Protein AF-F7PFR9-F1 (afdb_monomer_lite)

Secondary structure (DSSP, 8-state):
---TT-HHHHHHHHHHHHH-S-B-HHHHHTTSSS-HHHHHHHHHHHHHTTSEEEETTEEEE-HHHHHHHHS---------------

pLDDT: mean 85.18, std 17.53, range [43.66, 98.5]

InterPro domains:
  IPR036388 Winged helix-like DNA-binding domain superfamily [G3DSA:1.10.10.10] (10-76)

Foldseek 3Di:
DCLPPDNLLVLQQVVCVVPVDADALVNCVVVDPDDSVVSVVVQVVCVVVVQWDDDDPHIDGDPVVVVVSVPPDPPDDDDDPPPPPD

Structure (mmCIF, N/CA/C/O backbone):
data_AF-F7PFR9-F1
#
_entry.id   AF-F7PFR9-F1
#
loop_
_atom_site.group_PDB
_atom_site.id
_atom_site.type_symbol
_atom_site.label_atom_id
_atom_site.label_alt_id
_atom_site.label_comp_id
_atom_site.label_asym_id
_atom_site.label_entity_id
_atom_site.label_seq_id
_atom_site.pdbx_PDB_ins_code
_atom_site.Cartn_x
_atom_site.Cartn_y
_atom_site.Cartn_z
_atom_site.occupancy
_atom_site.B_iso_or_equiv
_atom_site.auth_seq_id
_atom_site.auth_comp_id
_atom_site.auth_asym_id
_atom_site.auth_atom_id
_atom_site.pdbx_PDB_model_num
ATOM 1 N N . MET A 1 1 ? 7.617 15.674 5.001 1.00 43.66 1 MET A N 1
ATOM 2 C CA . MET A 1 1 ? 8.633 14.630 4.774 1.00 43.66 1 MET A CA 1
ATOM 3 C C . MET A 1 1 ? 8.261 13.936 3.481 1.00 43.66 1 MET A C 1
ATOM 5 O O . MET A 1 1 ? 7.158 13.417 3.390 1.00 43.66 1 MET A O 1
ATOM 9 N N . GLN A 1 2 ? 9.090 14.054 2.445 1.00 48.59 2 GLN A N 1
ATOM 10 C CA . GLN A 1 2 ? 8.899 13.267 1.228 1.00 48.59 2 GLN A CA 1
ATOM 11 C C . GLN A 1 2 ? 9.454 11.882 1.564 1.00 48.59 2 GLN A C 1
ATOM 13 O O . GLN A 1 2 ? 10.642 11.768 1.829 1.00 48.59 2 GLN A O 1
ATOM 18 N N . HIS A 1 3 ? 8.608 10.859 1.684 1.00 52.12 3 HIS A N 1
ATOM 19 C CA . HIS A 1 3 ? 9.086 9.508 1.989 1.00 52.12 3 HIS A CA 1
ATOM 20 C C . HIS A 1 3 ? 9.708 8.902 0.720 1.00 52.12 3 HIS A C 1
ATOM 22 O O . HIS A 1 3 ? 9.049 8.181 -0.034 1.00 52.12 3 HIS A O 1
ATOM 28 N N . GLU A 1 4 ? 10.972 9.247 0.460 1.00 56.72 4 GLU A N 1
ATOM 29 C CA . GLU A 1 4 ? 11.725 8.888 -0.752 1.00 56.72 4 GLU A CA 1
ATOM 30 C C . GLU A 1 4 ? 11.901 7.363 -0.920 1.00 56.72 4 GLU A C 1
ATOM 32 O O . GLU A 1 4 ? 12.063 6.874 -2.037 1.00 56.72 4 GLU A O 1
ATOM 37 N N . ASN A 1 5 ? 11.746 6.590 0.160 1.00 62.69 5 ASN A N 1
ATOM 38 C CA . ASN A 1 5 ? 11.980 5.143 0.189 1.00 62.69 5 ASN A CA 1
ATOM 39 C C . ASN A 1 5 ? 10.930 4.310 -0.560 1.00 62.69 5 ASN A C 1
ATOM 41 O O . ASN A 1 5 ? 11.249 3.278 -1.154 1.00 62.69 5 ASN A O 1
ATOM 45 N N . CYS A 1 6 ? 9.655 4.717 -0.539 1.00 84.88 6 CYS A N 1
ATOM 46 C CA . CYS A 1 6 ? 8.597 3.969 -1.219 1.00 84.88 6 CYS A CA 1
ATOM 47 C C . CYS A 1 6 ? 7.373 4.848 -1.527 1.00 84.88 6 CYS A C 1
ATOM 49 O O . CYS A 1 6 ? 6.368 4.784 -0.815 1.00 84.88 6 CYS A O 1
ATOM 51 N N . PRO A 1 7 ? 7.388 5.616 -2.631 1.00 90.62 7 PRO A N 1
ATOM 52 C CA . PRO A 1 7 ? 6.287 6.517 -2.989 1.00 90.62 7 PRO A CA 1
ATOM 53 C C . PRO A 1 7 ? 4.922 5.824 -3.147 1.00 90.62 7 PRO A C 1
ATOM 55 O O . PRO A 1 7 ? 3.889 6.443 -2.922 1.00 90.62 7 PRO A O 1
ATOM 58 N N . VAL A 1 8 ? 4.891 4.531 -3.498 1.00 94.50 8 VAL A N 1
ATOM 59 C CA . VAL A 1 8 ? 3.631 3.764 -3.567 1.00 94.50 8 VAL A CA 1
ATOM 60 C C . VAL A 1 8 ? 3.061 3.477 -2.175 1.00 94.50 8 VAL A C 1
ATOM 62 O O . VAL A 1 8 ? 1.856 3.605 -1.978 1.00 94.50 8 VAL A O 1
ATOM 65 N N . LEU A 1 9 ? 3.910 3.100 -1.214 1.00 95.25 9 LEU A N 1
ATOM 66 C CA . LEU A 1 9 ? 3.489 2.841 0.164 1.00 95.25 9 LEU A CA 1
ATOM 67 C C . LEU A 1 9 ? 3.110 4.144 0.874 1.00 95.25 9 LEU A C 1
ATOM 69 O O . LEU A 1 9 ? 2.098 4.179 1.561 1.00 95.25 9 LEU A O 1
ATOM 73 N N . ALA A 1 10 ? 3.860 5.222 0.638 1.00 94.06 10 ALA A N 1
ATOM 74 C CA . ALA A 1 10 ? 3.548 6.545 1.170 1.00 94.06 10 ALA A CA 1
ATOM 75 C C . ALA A 1 10 ? 2.173 7.040 0.696 1.00 94.06 10 ALA A C 1
ATOM 77 O O . ALA A 1 10 ? 1.331 7.385 1.520 1.00 94.06 10 ALA A O 1
ATOM 78 N N . ALA A 1 11 ? 1.897 6.971 -0.612 1.00 95.44 11 ALA A N 1
ATOM 79 C CA . ALA A 1 11 ? 0.590 7.341 -1.155 1.00 95.44 11 ALA A CA 1
ATOM 80 C C . ALA A 1 11 ? -0.546 6.446 -0.622 1.00 95.44 11 ALA A C 1
ATOM 82 O O . ALA A 1 11 ? -1.662 6.914 -0.406 1.00 95.44 11 ALA A O 1
ATOM 83 N N . ALA A 1 12 ? -0.273 5.156 -0.396 1.00 96.38 12 ALA A N 1
ATOM 84 C CA . ALA A 1 12 ? -1.231 4.231 0.204 1.00 96.38 12 ALA A CA 1
ATOM 85 C C . ALA A 1 12 ? -1.557 4.584 1.665 1.00 96.38 12 ALA A C 1
ATOM 87 O O . ALA A 1 12 ? -2.726 4.556 2.050 1.00 96.38 12 ALA A O 1
ATOM 88 N N . VAL A 1 13 ? -0.540 4.931 2.459 1.00 96.00 13 VAL A N 1
ATOM 89 C CA . VAL A 1 13 ? -0.691 5.386 3.849 1.00 96.00 13 VAL A CA 1
ATOM 90 C C . VAL A 1 13 ? -1.466 6.694 3.909 1.00 96.00 13 VAL A C 1
ATOM 92 O O . VAL A 1 13 ? -2.467 6.765 4.613 1.00 96.00 13 VAL A O 1
ATOM 95 N N . GLU A 1 14 ? -1.080 7.683 3.106 1.00 95.62 14 GLU A N 1
ATOM 96 C CA . GLU A 1 14 ? -1.749 8.985 3.052 1.00 95.62 14 GLU A CA 1
ATOM 97 C C . GLU A 1 14 ? -3.229 8.861 2.653 1.00 95.62 14 GLU A C 1
ATOM 99 O O . GLU A 1 14 ? -4.108 9.464 3.277 1.00 95.62 14 GLU A O 1
ATOM 104 N N . TYR A 1 15 ? -3.538 8.036 1.647 1.00 97.00 15 TYR A N 1
ATOM 105 C CA . TYR A 1 15 ? -4.922 7.777 1.252 1.00 97.00 15 TYR A CA 1
ATOM 106 C C . TYR A 1 15 ? -5.719 7.120 2.384 1.00 97.00 15 TYR A C 1
ATOM 108 O O . TYR A 1 15 ? -6.836 7.545 2.689 1.00 97.00 15 TYR A O 1
ATOM 116 N N . PHE A 1 16 ? -5.156 6.089 3.017 1.00 96.62 16 PHE A N 1
ATOM 117 C CA . PHE A 1 16 ? -5.835 5.387 4.101 1.00 96.62 16 PHE A CA 1
ATOM 118 C C . PHE A 1 16 ? -6.055 6.306 5.310 1.00 96.62 16 PHE A C 1
ATOM 120 O O . PHE A 1 16 ? -7.134 6.287 5.888 1.00 96.62 16 PHE A O 1
ATOM 127 N N . ASP A 1 17 ? -5.088 7.150 5.667 1.00 95.88 17 ASP A N 1
ATOM 128 C CA . ASP A 1 17 ? -5.193 8.055 6.820 1.00 95.88 17 ASP A CA 1
ATOM 129 C C . ASP A 1 17 ? -6.193 9.189 6.598 1.00 95.88 17 ASP A C 1
ATOM 131 O O . ASP A 1 17 ? -6.890 9.596 7.527 1.00 95.88 17 ASP A O 1
ATOM 135 N N . SER A 1 18 ? -6.304 9.680 5.364 1.00 96.88 18 SER A N 1
ATOM 136 C CA . SER A 1 18 ? -7.243 10.751 5.017 1.00 96.88 18 SER A CA 1
ATOM 137 C C . SER A 1 18 ? -8.687 10.273 4.856 1.00 96.88 18 SER A C 1
ATOM 139 O O . SER A 1 18 ? -9.617 11.043 5.096 1.00 96.88 18 SER A O 1
ATOM 141 N N . THR A 1 19 ? -8.899 9.017 4.456 1.00 96.69 19 THR A N 1
ATOM 142 C CA . THR A 1 19 ? -10.238 8.490 4.134 1.00 96.69 19 THR A CA 1
ATOM 143 C C . THR A 1 19 ? -10.743 7.440 5.120 1.00 96.69 19 THR A C 1
ATOM 145 O O . THR A 1 19 ? -11.946 7.184 5.186 1.00 96.69 19 THR A O 1
ATOM 148 N N . ASN A 1 20 ? -9.841 6.813 5.876 1.00 96.00 20 ASN A N 1
ATOM 149 C CA . ASN A 1 20 ? -10.086 5.599 6.652 1.00 96.00 20 ASN A CA 1
ATOM 150 C C . ASN A 1 20 ? -10.738 4.474 5.818 1.00 96.00 20 ASN A C 1
ATOM 152 O O . ASN A 1 20 ? -11.521 3.681 6.341 1.00 96.00 20 ASN A O 1
ATOM 156 N N . GLN A 1 21 ? -10.461 4.435 4.508 1.00 97.31 21 GLN A N 1
ATOM 157 C CA . GLN A 1 21 ? -10.959 3.428 3.569 1.00 97.31 21 GLN A CA 1
ATOM 158 C C . GLN A 1 21 ? -9.808 2.582 3.006 1.00 97.31 21 GLN A C 1
ATOM 160 O O . GLN A 1 21 ? -8.697 3.097 2.839 1.00 97.31 21 GLN A O 1
ATOM 165 N N . PRO A 1 22 ? -10.056 1.303 2.658 1.00 97.88 22 PRO A N 1
ATOM 166 C CA . PRO A 1 22 ? -9.093 0.489 1.924 1.00 97.88 22 PRO A CA 1
ATOM 167 C C . PRO A 1 22 ? -8.609 1.190 0.653 1.00 97.88 22 PRO A C 1
ATOM 169 O O . PRO A 1 22 ? -9.395 1.734 -0.124 1.00 97.88 22 PRO A O 1
ATOM 172 N N . VAL A 1 23 ? -7.301 1.158 0.416 1.00 98.06 23 VAL A N 1
ATOM 173 C CA . VAL A 1 23 ? -6.711 1.760 -0.776 1.00 98.06 23 VAL A CA 1
ATOM 174 C C . VAL A 1 23 ? -6.755 0.780 -1.940 1.00 98.06 23 VAL A C 1
ATOM 176 O O . VAL A 1 23 ? -6.461 -0.406 -1.797 1.00 98.06 23 VAL A O 1
ATOM 179 N N . THR A 1 24 ? -7.071 1.286 -3.128 1.00 97.75 24 THR A N 1
ATOM 180 C CA . THR A 1 24 ? -6.951 0.533 -4.380 1.00 97.75 24 THR A CA 1
ATOM 181 C C . THR A 1 24 ? -5.884 1.168 -5.270 1.00 97.75 24 THR A C 1
ATOM 183 O O . THR A 1 24 ? -5.648 2.374 -5.175 1.00 97.75 24 THR A O 1
ATOM 186 N N . PRO A 1 25 ? -5.272 0.419 -6.207 1.00 96.81 25 PRO A N 1
ATOM 187 C CA . PRO A 1 25 ? -4.338 1.008 -7.163 1.00 96.81 25 PRO A CA 1
ATOM 188 C C . PRO A 1 25 ? -4.934 2.197 -7.924 1.00 96.81 25 PRO A C 1
ATOM 190 O O . PRO A 1 25 ? -4.240 3.176 -8.178 1.00 96.81 25 PRO A O 1
ATOM 193 N N . ALA A 1 26 ? -6.231 2.140 -8.256 1.00 96.44 26 ALA A N 1
ATOM 194 C CA . ALA A 1 26 ? -6.924 3.222 -8.950 1.00 96.44 26 ALA A CA 1
ATOM 195 C C . ALA A 1 26 ? -7.010 4.501 -8.104 1.00 96.44 26 ALA A C 1
ATOM 197 O O . ALA A 1 26 ? -6.828 5.587 -8.647 1.00 96.44 26 ALA A O 1
ATOM 198 N N . ALA A 1 27 ? -7.232 4.365 -6.794 1.00 96.00 27 ALA A N 1
ATOM 199 C CA . ALA A 1 27 ? -7.401 5.490 -5.879 1.00 96.00 27 ALA A CA 1
ATOM 200 C C . ALA A 1 27 ? -6.156 6.386 -5.776 1.00 96.00 27 ALA A C 1
ATOM 202 O O . ALA A 1 27 ? -6.293 7.585 -5.563 1.00 96.00 27 ALA A O 1
ATOM 203 N N . ILE A 1 28 ? -4.957 5.824 -5.973 1.00 95.00 28 ILE A N 1
ATOM 204 C CA . ILE A 1 28 ? -3.685 6.560 -5.858 1.00 95.00 28 ILE A CA 1
ATOM 205 C C . ILE A 1 28 ? -2.945 6.731 -7.190 1.00 95.00 28 ILE A C 1
ATOM 207 O O . ILE A 1 28 ? -1.857 7.300 -7.216 1.00 95.00 28 ILE A O 1
ATOM 211 N N . THR A 1 29 ? -3.506 6.252 -8.309 1.00 92.75 29 THR A N 1
ATOM 212 C CA . THR A 1 29 ? -2.850 6.378 -9.626 1.00 92.75 29 THR A CA 1
ATOM 213 C C . THR A 1 29 ? -2.654 7.844 -10.013 1.00 92.75 29 THR A C 1
ATOM 215 O O . THR A 1 29 ? -1.618 8.182 -10.562 1.00 92.75 29 THR A O 1
ATOM 218 N N . GLY A 1 30 ? -3.605 8.726 -9.688 1.00 89.56 30 GLY A N 1
ATOM 219 C CA . GLY A 1 30 ? -3.490 10.159 -9.990 1.00 89.56 30 GLY A CA 1
ATOM 220 C C . GLY A 1 30 ? -2.395 10.890 -9.205 1.00 89.56 30 GLY A C 1
ATOM 221 O O . GLY A 1 30 ? -1.995 11.979 -9.603 1.00 89.56 30 GLY A O 1
ATOM 222 N N . ASN A 1 31 ? -1.891 10.288 -8.124 1.00 87.81 31 ASN A N 1
ATOM 223 C CA . ASN A 1 31 ? -0.901 10.902 -7.236 1.00 87.81 31 ASN A CA 1
ATOM 224 C C . ASN A 1 31 ? 0.537 10.533 -7.626 1.00 87.81 31 ASN A C 1
ATOM 226 O O . ASN A 1 31 ? 1.489 11.051 -7.047 1.00 87.81 31 ASN A O 1
ATOM 230 N N . LEU A 1 32 ? 0.708 9.599 -8.563 1.00 89.00 32 LEU A N 1
ATOM 231 C CA . LEU A 1 32 ? 1.993 9.009 -8.910 1.00 89.00 32 LEU A CA 1
ATOM 232 C C . LEU A 1 32 ? 2.180 9.036 -10.425 1.00 89.00 32 LEU A C 1
ATOM 234 O O . LEU A 1 32 ? 1.277 8.670 -11.169 1.00 89.00 32 LEU A O 1
ATOM 238 N N . ASP A 1 33 ? 3.389 9.357 -10.885 1.00 89.31 33 ASP A N 1
ATOM 239 C CA . ASP A 1 33 ? 3.765 9.209 -12.297 1.00 89.31 33 ASP A CA 1
ATOM 240 C C . ASP A 1 33 ? 4.032 7.730 -12.643 1.00 89.31 33 ASP A C 1
ATOM 242 O O . ASP A 1 33 ? 5.156 7.296 -12.898 1.00 89.31 33 ASP A O 1
ATOM 246 N N . ARG A 1 34 ? 2.996 6.892 -12.504 1.00 89.62 34 ARG A N 1
ATOM 247 C CA . ARG A 1 34 ? 3.031 5.444 -12.744 1.00 89.62 34 ARG A CA 1
ATOM 248 C C . ARG A 1 34 ? 1.677 4.944 -13.224 1.00 89.62 34 ARG A C 1
ATOM 250 O O . ARG A 1 34 ? 0.627 5.404 -12.790 1.00 89.62 34 ARG A O 1
ATOM 257 N N . SER A 1 35 ? 1.690 3.911 -14.063 1.00 94.44 35 SER A N 1
ATOM 258 C CA . SER A 1 35 ? 0.450 3.263 -14.494 1.00 94.44 35 SER A CA 1
ATOM 259 C C . SER A 1 35 ? -0.224 2.496 -13.349 1.00 94.44 35 SER A C 1
ATOM 261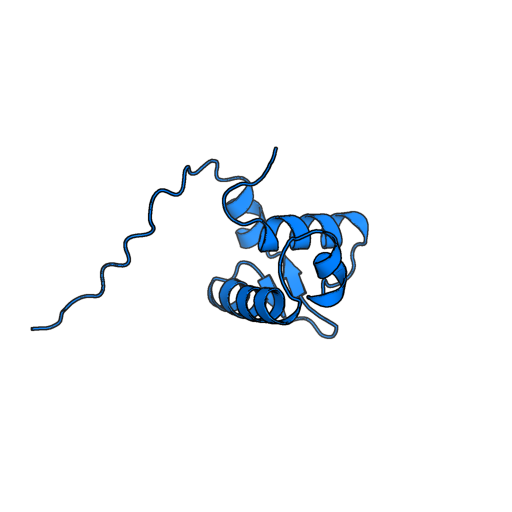 O O . SER A 1 35 ? 0.439 1.919 -12.481 1.00 94.44 35 SER A O 1
ATOM 263 N N . LYS A 1 36 ? -1.558 2.384 -13.401 1.00 95.75 36 LYS A N 1
ATOM 264 C CA . LYS A 1 36 ? -2.343 1.554 -12.468 1.00 95.75 36 LYS A CA 1
ATOM 265 C C . LYS A 1 36 ? -1.819 0.115 -12.379 1.00 95.75 36 LYS A C 1
ATOM 267 O O . LYS A 1 36 ? -1.805 -0.468 -11.298 1.00 95.75 36 LYS A O 1
ATOM 272 N N . ALA A 1 37 ? -1.382 -0.461 -13.502 1.00 95.44 37 ALA A N 1
ATOM 273 C CA . ALA A 1 37 ? -0.835 -1.816 -13.545 1.00 95.44 37 ALA A CA 1
ATOM 274 C C . ALA A 1 37 ? 0.496 -1.926 -12.783 1.00 95.44 37 ALA A C 1
ATOM 276 O O . ALA A 1 37 ? 0.686 -2.875 -12.023 1.00 95.44 37 ALA A O 1
ATOM 277 N N . ALA A 1 38 ? 1.387 -0.939 -12.928 1.00 94.50 38 ALA A N 1
ATOM 278 C CA . ALA A 1 38 ? 2.636 -0.884 -12.173 1.00 94.50 38 ALA A CA 1
ATOM 279 C C . ALA A 1 38 ? 2.379 -0.739 -10.663 1.00 94.50 38 ALA A C 1
ATOM 281 O O . ALA A 1 38 ? 3.004 -1.435 -9.863 1.00 94.50 38 ALA A O 1
ATOM 282 N N . ILE A 1 39 ? 1.409 0.093 -10.273 1.00 95.69 39 ILE A N 1
ATOM 283 C CA . ILE A 1 39 ? 0.992 0.254 -8.871 1.00 95.69 39 ILE A CA 1
ATOM 284 C C . ILE A 1 39 ? 0.412 -1.053 -8.322 1.00 95.69 39 ILE A C 1
ATOM 286 O O . ILE A 1 39 ? 0.798 -1.481 -7.239 1.00 95.69 39 ILE A O 1
ATOM 290 N N . ALA A 1 40 ? -0.451 -1.735 -9.079 1.00 96.69 40 ALA A N 1
ATOM 291 C CA . ALA A 1 40 ? -1.016 -3.021 -8.673 1.00 96.69 40 ALA A CA 1
ATOM 292 C C . ALA A 1 40 ? 0.065 -4.098 -8.479 1.00 96.69 40 ALA A C 1
ATOM 294 O O . ALA A 1 40 ? 0.006 -4.869 -7.525 1.00 96.69 40 ALA A O 1
ATOM 295 N N . THR A 1 41 ? 1.075 -4.139 -9.353 1.00 96.62 41 THR A N 1
ATOM 296 C CA . THR A 1 41 ? 2.245 -5.008 -9.165 1.00 96.62 41 THR A CA 1
ATOM 297 C C . THR A 1 41 ? 3.005 -4.656 -7.897 1.00 96.62 41 THR A C 1
ATOM 299 O O . THR A 1 41 ? 3.351 -5.554 -7.133 1.00 96.62 41 THR A O 1
ATOM 302 N N . ARG A 1 42 ? 3.218 -3.364 -7.631 1.00 95.81 42 ARG A N 1
ATOM 303 C CA . ARG A 1 42 ? 3.916 -2.938 -6.421 1.00 95.81 42 ARG A CA 1
ATOM 304 C C . ARG A 1 42 ? 3.128 -3.256 -5.150 1.00 95.81 42 ARG A C 1
ATOM 306 O O . ARG A 1 42 ? 3.736 -3.660 -4.173 1.00 9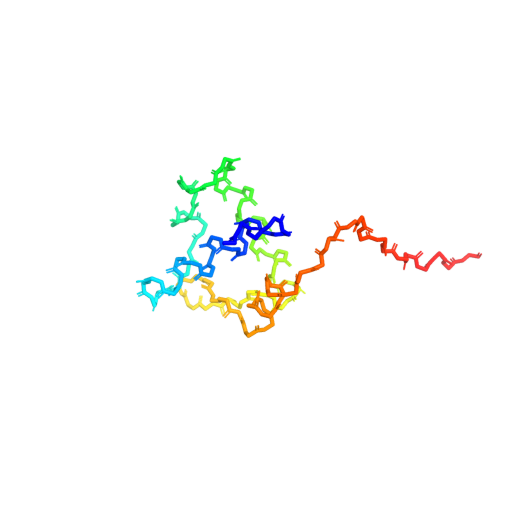5.81 42 ARG A O 1
ATOM 313 N N . PHE A 1 43 ? 1.802 -3.145 -5.163 1.00 97.25 43 PHE A N 1
ATOM 314 C CA . PHE A 1 43 ? 0.958 -3.532 -4.028 1.00 97.25 43 PHE A CA 1
ATOM 315 C C . PHE A 1 43 ? 1.135 -5.001 -3.652 1.00 97.25 43 PHE A C 1
ATOM 317 O O . PHE A 1 43 ? 1.293 -5.294 -2.474 1.00 97.25 43 PHE A O 1
ATOM 324 N N . ARG A 1 44 ? 1.188 -5.907 -4.636 1.00 97.12 44 ARG A N 1
ATOM 325 C CA . ARG A 1 44 ? 1.459 -7.329 -4.371 1.00 97.12 44 ARG A CA 1
ATOM 326 C C . ARG A 1 44 ? 2.808 -7.528 -3.679 1.00 97.12 44 ARG A C 1
ATOM 328 O O . ARG A 1 44 ? 2.855 -8.158 -2.638 1.00 97.12 44 ARG A O 1
ATOM 335 N N . GLN A 1 45 ? 3.862 -6.884 -4.180 1.00 96.06 45 GLN A N 1
ATOM 336 C CA . GLN A 1 45 ? 5.189 -6.939 -3.550 1.00 96.06 45 GLN A CA 1
ATOM 337 C C . GLN A 1 45 ? 5.189 -6.381 -2.119 1.00 96.06 45 GLN A C 1
ATOM 339 O O . GLN A 1 45 ? 5.880 -6.898 -1.254 1.00 96.06 45 GLN A O 1
ATOM 344 N N . LEU A 1 46 ? 4.423 -5.318 -1.857 1.00 96.06 46 LEU A N 1
ATOM 345 C CA . LEU A 1 46 ? 4.292 -4.757 -0.511 1.00 96.06 46 LEU A CA 1
ATOM 346 C C . LEU A 1 46 ? 3.522 -5.690 0.433 1.00 96.06 46 LEU A C 1
ATOM 348 O O . LEU A 1 46 ? 3.814 -5.691 1.623 1.00 96.06 46 LEU A O 1
ATOM 352 N N . VAL A 1 47 ? 2.572 -6.476 -0.081 1.00 97.62 47 VAL A N 1
ATOM 353 C CA . VAL A 1 47 ? 1.913 -7.544 0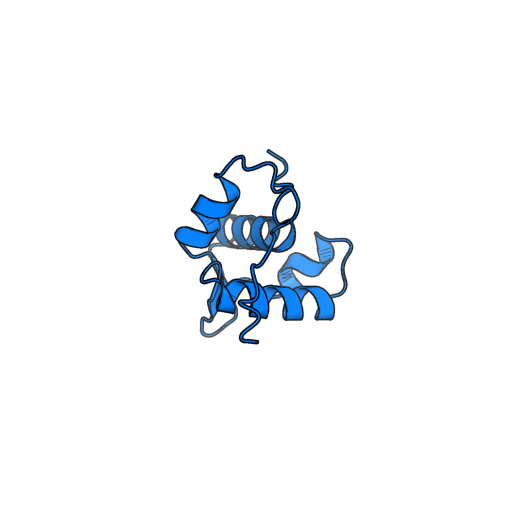.685 1.00 97.62 47 VAL A CA 1
ATOM 354 C C . VAL A 1 47 ? 2.893 -8.670 0.998 1.00 97.62 47 VAL A C 1
ATOM 356 O O . VAL A 1 47 ? 2.957 -9.099 2.144 1.00 97.62 47 VAL A O 1
ATOM 359 N N . ASP A 1 48 ? 3.700 -9.091 0.022 1.00 96.44 48 ASP A N 1
ATOM 360 C CA . ASP A 1 48 ? 4.723 -10.127 0.224 1.00 96.44 48 ASP A CA 1
ATOM 361 C C . ASP A 1 48 ? 5.763 -9.717 1.287 1.00 96.44 48 ASP A C 1
ATOM 363 O O . ASP A 1 48 ? 6.352 -10.569 1.946 1.00 96.44 48 ASP 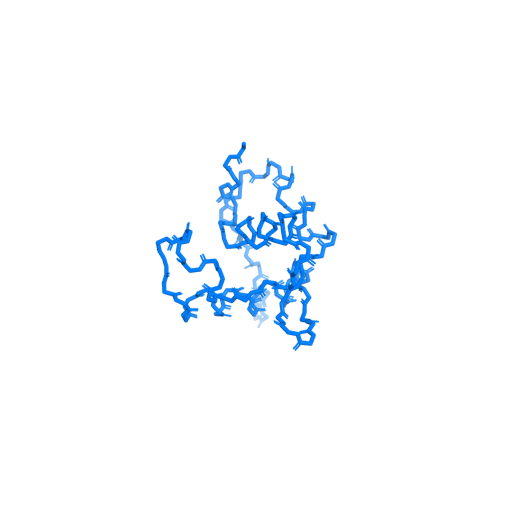A O 1
ATOM 367 N N . CYS A 1 49 ? 5.974 -8.409 1.475 1.00 94.25 49 CYS A N 1
ATOM 368 C CA . CYS A 1 49 ? 6.832 -7.835 2.516 1.00 94.25 49 CYS A CA 1
ATOM 369 C C . CYS A 1 49 ? 6.088 -7.447 3.809 1.00 94.25 49 CYS A C 1
ATOM 371 O O . CYS A 1 49 ? 6.668 -6.755 4.642 1.00 94.25 49 CYS A O 1
ATOM 373 N N . GLU A 1 50 ? 4.811 -7.809 3.962 1.00 96.62 50 GLU A N 1
ATOM 374 C CA . GLU A 1 50 ? 3.96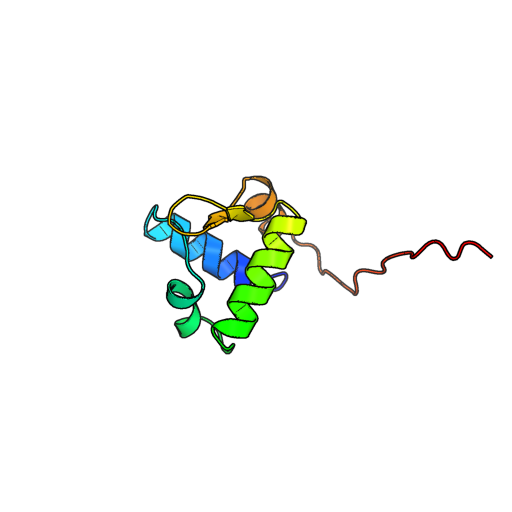8 -7.474 5.124 1.00 96.62 50 GLU A CA 1
ATOM 375 C C . GLU A 1 50 ? 3.776 -5.961 5.377 1.00 96.62 50 GLU A C 1
ATOM 377 O O . GLU A 1 50 ? 3.353 -5.543 6.456 1.00 96.62 50 GLU A O 1
ATOM 382 N N . LEU A 1 51 ? 4.038 -5.109 4.381 1.00 96.00 51 LEU A N 1
ATOM 383 C CA . LEU A 1 51 ? 3.882 -3.647 4.466 1.00 96.00 51 LEU A CA 1
ATOM 384 C C . LEU A 1 51 ? 2.454 -3.194 4.118 1.00 96.00 51 LEU A C 1
ATOM 386 O O . LEU A 1 51 ? 1.987 -2.146 4.571 1.00 96.00 51 LEU A O 1
ATOM 390 N N . LEU A 1 52 ? 1.742 -3.998 3.329 1.00 98.00 52 LEU A N 1
ATOM 391 C CA . LEU A 1 52 ? 0.303 -3.890 3.098 1.00 98.00 52 LEU A CA 1
ATOM 392 C C . LEU A 1 52 ? -0.373 -5.213 3.467 1.00 98.00 52 LEU A C 1
ATOM 394 O O . LEU A 1 52 ? 0.210 -6.281 3.325 1.00 98.00 52 LEU A O 1
ATOM 398 N N . ALA A 1 53 ? -1.633 -5.144 3.875 1.00 98.38 53 ALA A N 1
ATOM 399 C CA . ALA A 1 53 ? -2.503 -6.302 4.028 1.00 98.38 53 ALA A CA 1
ATOM 400 C C . ALA A 1 53 ? -3.659 -6.217 3.029 1.00 98.38 53 ALA A C 1
ATOM 402 O O . ALA A 1 53 ? -4.212 -5.135 2.817 1.00 98.38 53 ALA A O 1
ATOM 403 N N . VAL A 1 54 ? -4.035 -7.352 2.436 1.00 98.06 54 VAL A N 1
ATOM 404 C CA . VAL A 1 54 ? -5.258 -7.462 1.628 1.00 98.06 54 VAL A CA 1
ATOM 405 C C . VAL A 1 54 ? -6.468 -7.459 2.561 1.00 98.06 54 VAL A C 1
ATOM 407 O O . VAL A 1 54 ? -6.469 -8.136 3.588 1.00 98.06 54 VAL A O 1
ATOM 410 N N . VAL A 1 55 ? -7.492 -6.699 2.192 1.00 96.88 55 VAL A N 1
ATOM 411 C CA . VAL A 1 55 ? -8.807 -6.652 2.846 1.00 96.88 55 VAL A CA 1
ATOM 412 C C . VAL A 1 55 ? -9.896 -6.702 1.773 1.00 96.88 55 VAL A C 1
ATOM 414 O O . VAL A 1 55 ? -9.586 -6.545 0.592 1.00 96.88 55 VAL A O 1
ATOM 417 N N . ASP A 1 56 ? -11.154 -6.902 2.173 1.00 90.88 56 ASP A N 1
ATOM 418 C CA . ASP A 1 56 ? -12.275 -7.197 1.263 1.00 90.88 56 ASP A CA 1
ATOM 419 C C . ASP A 1 56 ? -12.348 -6.276 0.027 1.00 90.88 56 ASP A C 1
ATOM 421 O O . ASP A 1 56 ? -12.483 -6.765 -1.093 1.00 90.88 56 ASP A O 1
ATOM 425 N N . ASP A 1 57 ? -12.147 -4.964 0.208 1.00 91.94 57 ASP A N 1
ATOM 426 C CA . ASP A 1 57 ? -12.266 -3.961 -0.863 1.00 91.94 57 ASP A CA 1
ATOM 427 C C . ASP A 1 57 ? -10.934 -3.309 -1.286 1.00 91.94 57 ASP A C 1
ATOM 429 O O . ASP A 1 57 ? -10.913 -2.268 -1.950 1.00 91.94 57 ASP A O 1
ATOM 433 N N . GLY A 1 58 ? -9.787 -3.893 -0.924 1.00 97.06 58 GLY A N 1
ATOM 434 C CA . GLY A 1 58 ? -8.489 -3.361 -1.336 1.00 97.06 58 GLY A CA 1
ATOM 435 C C . GLY A 1 58 ? -7.353 -3.716 -0.394 1.00 97.06 58 GLY A C 1
ATOM 436 O O . GLY A 1 58 ? -7.117 -4.880 -0.081 1.00 97.06 58 GLY A O 1
ATOM 437 N N . TYR A 1 59 ? -6.600 -2.698 0.010 1.00 98.50 59 TYR A N 1
ATOM 438 C CA . TYR A 1 59 ? -5.395 -2.863 0.810 1.00 98.50 59 TYR A CA 1
ATOM 439 C C . TYR A 1 59 ? -5.424 -1.919 2.008 1.00 98.50 59 TYR A C 1
ATOM 441 O O . TYR A 1 59 ? -5.923 -0.796 1.928 1.00 98.50 59 TYR A O 1
ATOM 449 N N . ARG A 1 60 ? -4.854 -2.361 3.124 1.00 98.00 60 ARG A N 1
ATOM 450 C CA . ARG A 1 60 ? -4.639 -1.539 4.313 1.00 98.00 60 ARG A CA 1
ATOM 451 C C . ARG A 1 60 ? -3.145 -1.497 4.640 1.00 98.00 60 ARG A C 1
ATOM 453 O O . ARG A 1 60 ? -2.525 -2.560 4.679 1.00 98.00 60 ARG A O 1
ATOM 460 N N . PRO A 1 61 ? -2.570 -0.322 4.938 1.00 97.69 61 PRO A N 1
ATOM 461 C CA . PRO A 1 61 ? -1.229 -0.246 5.504 1.00 97.69 61 PRO A CA 1
ATOM 462 C C . PRO A 1 61 ? -1.141 -0.964 6.850 1.00 97.69 61 PRO A C 1
ATOM 464 O O . PRO A 1 61 ? -1.971 -0.745 7.739 1.00 97.69 61 PRO A O 1
ATOM 467 N N . THR A 1 62 ? -0.135 -1.820 7.006 1.00 97.75 62 THR A N 1
ATOM 468 C CA . THR A 1 62 ? 0.161 -2.466 8.289 1.00 97.75 62 THR A CA 1
ATOM 469 C C . THR A 1 62 ? 0.887 -1.497 9.223 1.00 97.75 62 THR A C 1
ATOM 471 O O . THR A 1 62 ? 1.276 -0.399 8.824 1.00 97.75 62 THR A O 1
ATOM 474 N N . VAL A 1 63 ? 1.066 -1.894 10.487 1.00 96.00 63 VAL A N 1
ATOM 475 C CA . VAL A 1 63 ? 1.934 -1.152 11.418 1.00 96.00 63 VAL A CA 1
ATOM 476 C C . VAL A 1 63 ? 3.368 -1.144 10.881 1.00 96.00 63 VAL A C 1
ATOM 478 O O . VAL A 1 63 ? 3.940 -0.073 10.715 1.00 96.00 63 VAL A O 1
ATOM 481 N N . THR A 1 64 ? 3.874 -2.304 10.455 1.00 93.25 64 THR A N 1
ATOM 482 C CA . THR A 1 64 ? 5.198 -2.461 9.835 1.00 93.25 64 THR A CA 1
ATOM 483 C C . THR A 1 64 ? 5.387 -1.575 8.602 1.00 93.25 64 THR A C 1
ATOM 485 O O . THR A 1 64 ? 6.436 -0.961 8.435 1.00 93.25 64 THR A O 1
ATOM 488 N N . GLY A 1 65 ? 4.364 -1.446 7.749 1.00 93.19 65 GLY A N 1
ATOM 489 C CA . GLY A 1 65 ? 4.393 -0.552 6.590 1.00 93.19 65 GLY A CA 1
ATOM 490 C C . GLY A 1 65 ? 4.554 0.923 6.956 1.00 93.19 65 GLY A C 1
ATOM 491 O O . GLY A 1 65 ? 5.204 1.666 6.226 1.00 93.19 65 GLY A O 1
ATOM 492 N N . ARG A 1 66 ? 3.990 1.352 8.089 1.00 92.81 66 ARG A N 1
ATOM 493 C CA . ARG A 1 66 ? 4.122 2.727 8.590 1.00 92.81 66 ARG A CA 1
ATOM 494 C C . ARG A 1 66 ? 5.490 2.955 9.210 1.00 92.81 66 ARG A C 1
ATOM 496 O O . ARG A 1 66 ? 6.166 3.895 8.816 1.00 92.81 66 ARG A O 1
ATOM 503 N N . GLU A 1 67 ? 5.923 2.046 10.079 1.00 91.62 67 GLU A N 1
ATOM 504 C CA . GLU A 1 67 ? 7.254 2.092 10.690 1.00 91.62 67 GLU A CA 1
ATOM 505 C C . GLU A 1 67 ? 8.348 2.116 9.615 1.00 91.62 67 GLU A C 1
ATOM 507 O O . GLU A 1 67 ? 9.280 2.907 9.701 1.00 91.62 67 GLU A O 1
ATOM 512 N N . PHE A 1 68 ? 8.198 1.341 8.534 1.00 88.94 68 PHE A N 1
ATOM 513 C CA . PHE A 1 68 ? 9.131 1.360 7.405 1.00 88.94 68 PHE A CA 1
ATOM 514 C C . PHE A 1 68 ? 9.291 2.749 6.759 1.00 88.94 68 PHE A C 1
ATOM 516 O O . PHE A 1 68 ? 10.381 3.086 6.308 1.00 88.94 68 PHE A O 1
ATOM 523 N N . LEU A 1 69 ? 8.229 3.558 6.695 1.00 87.94 69 LEU A N 1
ATOM 524 C CA . LEU A 1 69 ? 8.301 4.922 6.154 1.00 87.94 69 LEU A CA 1
ATOM 525 C C . LEU A 1 69 ? 8.923 5.922 7.136 1.00 87.94 69 LEU A C 1
ATOM 527 O O . LEU A 1 69 ? 9.424 6.958 6.697 1.00 87.94 69 LEU A O 1
ATOM 531 N N . GLU A 1 70 ? 8.848 5.637 8.435 1.00 84.94 70 GLU A N 1
ATOM 532 C CA . GLU A 1 70 ? 9.442 6.437 9.511 1.00 84.94 70 GLU A CA 1
ATOM 533 C C . GLU A 1 70 ? 10.927 6.127 9.712 1.00 84.94 70 GLU A C 1
ATOM 535 O O . GLU A 1 70 ? 11.670 6.972 10.215 1.00 84.94 70 GLU A O 1
ATOM 540 N N . LEU A 1 71 ? 11.376 4.938 9.296 1.00 80.88 71 LEU A N 1
ATOM 541 C CA . LEU A 1 71 ? 12.791 4.629 9.187 1.00 80.88 71 LEU A CA 1
ATOM 542 C C . LEU A 1 71 ? 13.398 5.546 8.116 1.00 80.88 71 LEU A C 1
ATOM 544 O O . LEU A 1 71 ? 13.243 5.323 6.914 1.00 80.88 71 LEU A O 1
ATOM 548 N N . ASP A 1 72 ? 14.113 6.572 8.574 1.00 56.72 72 ASP A N 1
ATOM 549 C CA . ASP A 1 72 ? 14.983 7.451 7.783 1.00 56.72 72 ASP A CA 1
ATOM 550 C C . ASP A 1 72 ? 16.228 6.677 7.311 1.00 56.72 72 ASP A C 1
ATOM 552 O O . ASP A 1 72 ? 17.375 7.009 7.601 1.00 56.72 72 ASP A O 1
ATOM 556 N N . VAL A 1 73 ? 16.002 5.533 6.666 1.00 54.81 73 VAL A N 1
ATOM 557 C CA . VAL A 1 73 ? 17.045 4.795 5.975 1.00 54.81 73 VAL A CA 1
ATOM 558 C C . VAL A 1 73 ? 17.185 5.428 4.608 1.00 54.81 73 VAL A C 1
ATOM 560 O O . VAL A 1 73 ? 16.303 5.282 3.767 1.00 54.81 73 VAL A O 1
ATOM 563 N N . GLU A 1 74 ? 18.306 6.102 4.363 1.00 52.31 74 GLU A N 1
ATOM 564 C CA . GLU A 1 74 ? 18.841 6.233 3.012 1.00 52.31 74 GLU A CA 1
ATOM 565 C C . GLU A 1 74 ? 19.029 4.804 2.479 1.00 52.31 74 GLU A C 1
ATOM 567 O O . GLU A 1 74 ? 20.068 4.174 2.687 1.00 52.31 74 GLU A O 1
ATOM 572 N N . CYS A 1 75 ? 17.994 4.218 1.869 1.00 47.12 75 CYS A N 1
ATOM 573 C CA . CYS A 1 75 ? 18.087 2.900 1.259 1.00 47.12 75 CYS A CA 1
ATOM 574 C C . CYS A 1 75 ? 18.930 3.013 -0.017 1.00 47.12 75 CYS A C 1
ATOM 576 O O . CYS A 1 75 ? 18.427 2.985 -1.141 1.00 47.12 75 CYS A O 1
ATOM 578 N N . GLY A 1 76 ? 20.250 3.087 0.173 1.00 48.56 76 GLY A N 1
ATOM 579 C CA . GLY A 1 76 ? 21.209 2.536 -0.770 1.00 48.56 76 GLY A CA 1
ATOM 580 C C . GLY A 1 76 ? 20.834 1.085 -1.118 1.00 48.56 76 GLY A C 1
ATOM 581 O O . GLY A 1 76 ? 20.035 0.459 -0.416 1.00 48.56 76 GLY A O 1
ATOM 582 N N . PRO A 1 77 ? 21.354 0.553 -2.234 1.00 47.09 77 PRO A N 1
ATOM 583 C CA . PRO A 1 77 ? 20.837 -0.657 -2.865 1.00 47.09 77 PRO A CA 1
ATOM 584 C C . PRO A 1 77 ? 20.678 -1.803 -1.860 1.00 47.09 77 PRO A C 1
ATOM 586 O O . PRO A 1 77 ? 21.638 -2.201 -1.204 1.00 47.09 77 PRO A O 1
ATOM 589 N N . ILE A 1 78 ? 19.458 -2.341 -1.766 1.00 52.09 78 ILE A N 1
ATOM 590 C CA . ILE A 1 78 ? 19.177 -3.582 -1.040 1.00 52.09 78 ILE A CA 1
ATOM 591 C C . ILE A 1 78 ? 19.964 -4.694 -1.745 1.00 52.09 78 ILE A C 1
ATOM 593 O O . ILE A 1 78 ? 19.571 -5.163 -2.814 1.00 52.09 78 ILE A O 1
ATOM 597 N N . ILE A 1 79 ? 21.098 -5.091 -1.168 1.00 59.09 79 ILE A N 1
ATOM 598 C CA . ILE A 1 79 ? 21.847 -6.268 -1.602 1.00 59.09 79 ILE A CA 1
ATOM 599 C C . ILE A 1 79 ? 21.156 -7.485 -0.994 1.00 59.09 79 ILE A C 1
ATOM 601 O O . ILE A 1 79 ? 21.208 -7.709 0.214 1.00 59.09 79 ILE A O 1
ATOM 605 N N . VAL A 1 80 ? 20.478 -8.257 -1.838 1.00 60.16 80 VAL A N 1
ATOM 606 C CA . VAL A 1 80 ? 19.965 -9.575 -1.466 1.00 60.16 80 VAL A CA 1
ATOM 607 C C . VAL A 1 80 ? 21.108 -10.560 -1.658 1.00 60.16 80 VAL A C 1
ATOM 609 O O . VAL A 1 80 ? 21.525 -10.802 -2.789 1.00 60.16 80 VAL A O 1
ATOM 612 N N . ASP A 1 81 ? 21.631 -11.102 -0.563 1.00 61.56 81 ASP A N 1
ATOM 613 C CA . ASP A 1 81 ? 22.604 -12.186 -0.632 1.00 61.56 81 ASP A CA 1
ATOM 614 C C . ASP A 1 81 ? 21.850 -13.465 -1.020 1.00 61.56 81 ASP A C 1
ATOM 616 O O . ASP A 1 81 ? 21.248 -14.157 -0.190 1.00 61.56 81 ASP A O 1
ATOM 620 N N . THR A 1 82 ? 21.775 -13.738 -2.323 1.00 61.62 82 THR A N 1
ATOM 621 C CA . THR A 1 82 ? 21.345 -15.047 -2.801 1.00 61.62 82 THR A CA 1
ATOM 622 C C . THR A 1 82 ? 22.476 -15.998 -2.472 1.00 61.62 82 THR A C 1
ATOM 624 O O . THR A 1 82 ? 23.498 -15.976 -3.150 1.00 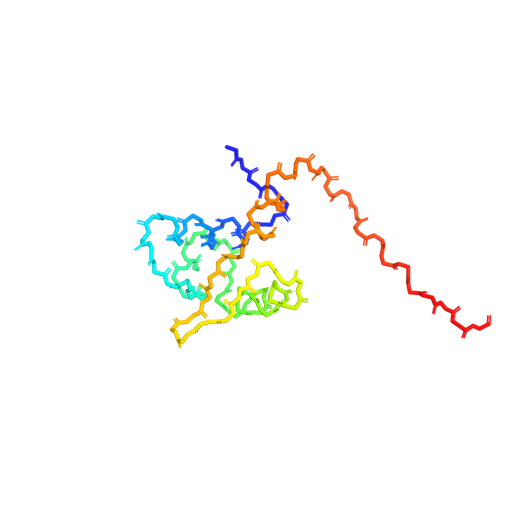61.62 82 THR A O 1
ATOM 627 N N . LYS A 1 83 ? 22.304 -16.807 -1.422 1.00 58.19 83 LYS A N 1
ATOM 628 C CA . LYS A 1 83 ? 23.225 -17.903 -1.117 1.00 58.19 83 LYS A CA 1
ATOM 629 C C . LYS A 1 83 ? 23.399 -18.761 -2.367 1.00 58.19 83 LYS A C 1
ATOM 631 O O . LYS A 1 83 ? 22.552 -19.604 -2.663 1.00 58.19 83 LYS A O 1
ATOM 636 N N . ASP A 1 84 ? 24.495 -18.533 -3.076 1.00 55.94 84 ASP A N 1
ATOM 637 C CA . ASP A 1 84 ? 24.975 -19.427 -4.109 1.00 55.94 84 ASP A CA 1
ATOM 638 C C . ASP A 1 84 ? 25.399 -20.702 -3.380 1.00 55.94 84 ASP A C 1
ATOM 640 O O . ASP A 1 84 ? 26.321 -20.718 -2.563 1.00 55.94 84 ASP A O 1
ATOM 644 N N . SER A 1 85 ? 24.594 -21.743 -3.550 1.00 56.94 85 SER A N 1
ATOM 645 C CA . SER A 1 85 ? 24.936 -23.079 -3.088 1.00 56.94 85 SER A CA 1
ATOM 646 C C . SER A 1 85 ? 25.713 -23.725 -4.228 1.00 56.94 85 SER A C 1
ATOM 648 O O . SER A 1 85 ? 25.095 -24.235 -5.163 1.00 56.94 85 SER A O 1
ATOM 650 N N . GLY A 1 86 ? 27.045 -23.666 -4.160 1.00 48.97 86 GLY A N 1
ATOM 651 C CA . GLY A 1 86 ? 27.957 -24.259 -5.142 1.00 48.97 86 GLY A CA 1
ATOM 652 C C . GLY A 1 86 ? 29.364 -24.417 -4.600 1.00 48.97 86 GLY A C 1
ATOM 653 O O . GLY A 1 86 ? 30.066 -23.389 -4.519 1.00 48.97 86 GLY A O 1
#

Radius of gyration: 13.93 Å; chains: 1; bounding box: 40×39×26 Å

Organism: NCBI:txid1033806

Sequence (86 aa):
MQHENCPVLAAAVEYFDSTNQPVTPAAITGNLDRSKAAIATRFRQLVDCELLAVVDDGYRPTVTGREFLELDVECGPIIVDTKDSG